Protein AF-0000000080190393 (afdb_homodimer)

Foldseek 3Di:
DPLPDDDPLLVVLCVPDDPLLVLLLVVLSVVFKDWLVRSCVVSVDDSVSSVVSQVSCVVSQQKDWDADPVHRVTIMMGGD/DPLPDDDPLLVVLCVPDDPLLVLLLVVLSVVFKDWLVRSCVVSVDDSVSSVVSQVSCVVSQQKDWDADPVHRVTIMMGGD

Radius of gyration: 15.73 Å; Cα contacts (8 Å, |Δi|>4): 248; chains: 2; bounding box: 35×50×33 Å

Organism: NCBI:txid355548

Solvent-accessible surface area (backbone atoms only — not comparable to full-atom values): 8861 Å² total; per-residue (Å²): 123,80,53,64,74,78,50,73,69,52,50,58,56,45,52,78,45,55,46,55,31,43,33,52,50,51,51,32,38,68,60,47,65,42,34,68,68,54,46,22,66,75,60,54,43,56,63,69,55,44,52,50,27,50,53,54,33,39,75,65,61,42,34,45,72,45,69,33,88,91,41,74,88,40,51,34,34,30,64,99,122,82,55,65,72,79,49,73,68,51,49,58,58,44,54,79,46,54,46,56,32,40,34,53,51,50,52,31,39,69,59,49,6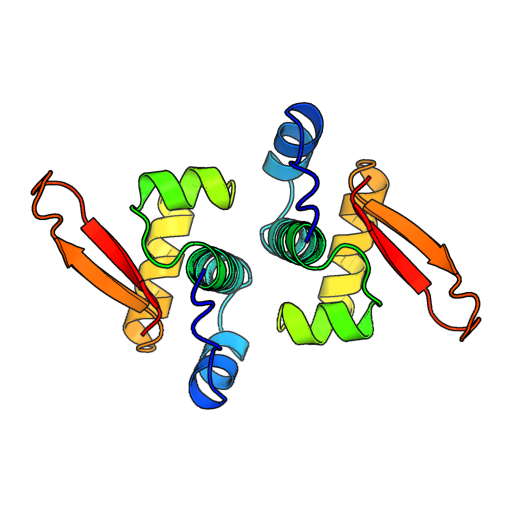4,43,35,68,68,54,46,21,66,75,62,54,42,56,63,70,55,46,50,50,26,49,53,55,33,38,76,65,62,41,35,44,73,44,69,32,88,91,42,74,86,39,50,35,35,30,62,100

Nearest PDB structures (foldseek):
  7el3-assembly1_B  TM=8.485E-01  e=4.036E-05  Acinetobacter baumannii
  7l1i-assembly1_A-2  TM=8.692E-01  e=5.939E-05  Acinetobacter baumannii
  2fbi-assembly1_A-2  TM=8.532E-01  e=8.193E-05  Pseudomonas aeruginosa
  3vod-assembly1_A  TM=8.866E-01  e=2.610E-04  Escherichia coli K-12
  5h3r-assembly1_B  TM=8.318E-01  e=2.447E-04  Escherichia coli K-12

Sequence (160 aa):
MSATAIDADTVEALEDLPPSAKLVAKVLEYNDTLSQSELAEETLLPDRTVRYALTRLEEQDVVESRFSFSDARKRLYTLTMSATAIDADTVEALEDLPPSAKLVAKVLEYNDTLSQSELAEETLLPDRTVRYALTRLEEQDVVESRFSFSDARKRLYTLT

pLDDT: mean 92.92, std 11.66, range [35.28, 98.81]

InterPro domains:
  IPR000835 MarR-type HTH domain [PF12802] (16-73)
  IPR036388 Winged helix-like DNA-binding domain superfamily [G3DSA:1.10.10.10] (3-80)
  IPR036390 Winged helix DNA-binding domain superfamily [SSF46785] (9-80)

Secondary structure (DSSP, 8-state):
-------HHHHHHHHTS-HHHHHHHHHHHHHSEEEHHHHHHHHT--HHHHHHHHHHHHHTTSEEEEE-SS-TT-EEEEE-/-------HHHHHHHHTS-HHHHHHHHHHHHHSEEEHHHHHHHHT--HHHHHHHHHHHHHTTSEEEEE-SS-TT-EEEEE-

Structure (mmCIF, N/CA/C/O backbone):
data_AF-0000000080190393-model_v1
#
loop_
_entity.id
_entity.type
_entity.pdbx_description
1 polymer 'Transcriptional regulator, ArsR family'
#
loop_
_atom_site.group_PDB
_atom_site.id
_atom_site.type_symbol
_atom_site.label_atom_id
_atom_site.label_alt_id
_atom_site.label_comp_id
_atom_site.label_asym_id
_atom_site.label_entity_id
_atom_site.label_seq_id
_atom_site.pdbx_PDB_ins_code
_atom_site.Cartn_x
_atom_site.Cartn_y
_atom_site.Cartn_z
_atom_site.occupancy
_atom_site.B_iso_or_equiv
_atom_site.auth_seq_id
_atom_site.auth_comp_id
_atom_site.auth_asym_id
_atom_site.auth_atom_id
_atom_site.pdbx_PDB_model_num
ATOM 1 N N . MET A 1 1 ? 2.297 -3.244 19.125 1 35.28 1 MET A N 1
ATOM 2 C CA . MET A 1 1 ? 1.945 -2.455 17.953 1 35.28 1 MET A CA 1
ATOM 3 C C . MET A 1 1 ? 0.436 -2.441 17.734 1 35.28 1 MET A C 1
ATOM 5 O O . MET A 1 1 ? -0.176 -3.494 17.547 1 35.28 1 MET A O 1
ATOM 9 N N . SER A 1 2 ? -0.134 -1.673 18.594 1 45.12 2 SER A N 1
ATOM 10 C CA . SER A 1 2 ? -1.591 -1.684 18.688 1 45.12 2 SER A CA 1
ATOM 11 C C . SER A 1 2 ? -2.232 -1.412 17.328 1 45.12 2 SER A C 1
ATOM 13 O O . SER A 1 2 ? -2.133 -0.302 16.812 1 45.12 2 SER A O 1
ATOM 15 N N . ALA A 1 3 ? -2.043 -2.371 16.344 1 52.78 3 ALA A N 1
ATOM 16 C CA . ALA A 1 3 ? -2.66 -2.258 15.016 1 52.78 3 ALA A CA 1
ATOM 17 C C . ALA A 1 3 ? -4.133 -1.867 15.133 1 52.78 3 ALA A C 1
ATOM 19 O O . ALA A 1 3 ? -4.926 -2.588 15.742 1 52.78 3 ALA A O 1
ATOM 20 N N . THR A 1 4 ? -4.387 -0.49 15.367 1 55.66 4 THR A N 1
ATOM 21 C CA . THR A 1 4 ? -5.797 -0.124 15.344 1 55.66 4 THR A CA 1
ATOM 22 C C . THR A 1 4 ? -6.492 -0.71 14.117 1 55.66 4 THR A C 1
ATOM 24 O O . THR A 1 4 ? -6.086 -0.447 12.984 1 55.66 4 THR A O 1
ATOM 27 N N . ALA A 1 5 ? -7.152 -1.768 14.289 1 66.56 5 ALA A N 1
ATOM 28 C CA . ALA A 1 5 ? -7.93 -2.406 13.227 1 66.56 5 ALA A CA 1
ATOM 29 C C . ALA A 1 5 ? -8.867 -1.406 12.547 1 66.56 5 ALA A C 1
ATOM 31 O O . ALA A 1 5 ? -9.492 -0.58 13.219 1 66.56 5 ALA A O 1
ATOM 32 N N . ILE A 1 6 ? -8.625 -1.296 11.281 1 81.94 6 ILE A N 1
ATOM 33 C CA . ILE A 1 6 ? -9.523 -0.401 10.555 1 81.94 6 ILE A CA 1
ATOM 34 C C . ILE A 1 6 ? -10.938 -0.967 10.57 1 81.94 6 ILE A C 1
ATOM 36 O O . ILE A 1 6 ? -11.133 -2.182 10.477 1 81.94 6 ILE A O 1
ATOM 40 N N . ASP A 1 7 ? -11.93 -0.12 10.844 1 88.44 7 ASP A N 1
ATOM 41 C CA . ASP A 1 7 ? -13.32 -0.566 10.891 1 88.44 7 ASP A CA 1
ATOM 42 C C . ASP A 1 7 ? -13.953 -0.53 9.5 1 88.44 7 ASP A C 1
ATOM 44 O O . ASP A 1 7 ? -13.289 -0.182 8.523 1 88.44 7 ASP A O 1
ATOM 48 N N . ALA A 1 8 ? -15.242 -0.964 9.469 1 91.31 8 ALA A N 1
ATOM 49 C CA . ALA A 1 8 ? -15.938 -1.135 8.195 1 91.31 8 ALA A CA 1
ATOM 50 C C . ALA A 1 8 ? -16.094 0.202 7.477 1 91.31 8 ALA A C 1
ATOM 52 O O . ALA A 1 8 ? -16.047 0.264 6.246 1 91.31 8 ALA A O 1
ATOM 53 N N . ASP A 1 9 ? -16.312 1.223 8.242 1 91.62 9 ASP A N 1
ATOM 54 C CA . ASP A 1 9 ? -16.453 2.543 7.641 1 91.62 9 ASP A CA 1
ATOM 55 C C . ASP A 1 9 ? -15.164 2.994 6.961 1 91.62 9 ASP A C 1
ATOM 57 O O . ASP A 1 9 ? -15.203 3.57 5.871 1 91.62 9 ASP A O 1
ATOM 61 N N . THR A 1 10 ? -14.062 2.748 7.566 1 92.88 10 THR A N 1
ATOM 62 C CA . THR A 1 10 ? -12.758 3.086 7.004 1 92.88 10 THR A CA 1
ATOM 63 C C . THR A 1 10 ? -12.492 2.275 5.738 1 92.88 10 THR A C 1
ATOM 65 O O . THR A 1 10 ? -11.961 2.805 4.758 1 92.88 10 THR A O 1
ATOM 68 N N . VAL A 1 11 ? -12.898 1.036 5.758 1 94.12 11 VAL A N 1
ATOM 69 C CA . VAL A 1 11 ? -12.711 0.178 4.594 1 94.12 11 VAL A CA 1
ATOM 70 C C . VAL A 1 11 ? -13.492 0.733 3.406 1 94.12 11 VAL A C 1
ATOM 72 O O . VAL A 1 11 ? -12.977 0.808 2.291 1 94.12 11 VAL A O 1
ATOM 75 N N . GLU A 1 12 ? -14.695 1.126 3.652 1 95.38 12 GLU A N 1
ATOM 76 C CA . GLU A 1 12 ? -15.531 1.677 2.592 1 95.38 12 GLU A CA 1
ATOM 77 C C . GLU A 1 12 ? -14.914 2.943 2.004 1 95.38 12 GLU A C 1
ATOM 79 O O . GLU A 1 12 ? -14.898 3.123 0.784 1 95.38 12 GLU A O 1
ATOM 84 N N . ALA A 1 13 ? -14.438 3.742 2.889 1 95.88 13 ALA A N 1
ATOM 85 C CA . ALA A 1 13 ? -13.805 4.984 2.439 1 95.88 13 ALA A CA 1
ATOM 86 C C . ALA A 1 13 ? -12.562 4.695 1.599 1 95.88 13 ALA A C 1
ATOM 88 O O . ALA A 1 13 ? -12.328 5.359 0.587 1 95.88 13 ALA A O 1
ATOM 89 N N . LEU A 1 14 ? -11.844 3.688 1.921 1 97.19 14 LEU A N 1
ATOM 90 C CA . LEU A 1 14 ? -10.578 3.355 1.27 1 97.19 14 LEU A CA 1
ATOM 91 C C . LEU A 1 14 ? -10.82 2.721 -0.095 1 97.19 14 LEU A C 1
ATOM 93 O O . LEU A 1 14 ? -10 2.855 -1.003 1 97.19 14 LEU A O 1
ATOM 97 N N . GLU A 1 15 ? -11.93 2.07 -0.178 1 96.5 15 GLU A N 1
ATOM 98 C CA . GLU A 1 15 ? -12.219 1.323 -1.398 1 96.5 15 GLU A CA 1
ATOM 99 C C . GLU A 1 15 ? -12.195 2.236 -2.621 1 96.5 15 GLU A C 1
ATOM 101 O O . GLU A 1 15 ? -11.742 1.835 -3.695 1 96.5 15 GLU A O 1
ATOM 106 N N . ASP A 1 16 ? -12.602 3.502 -2.395 1 95 16 ASP A N 1
ATOM 107 C CA . ASP A 1 16 ? -12.758 4.414 -3.525 1 95 16 ASP A CA 1
ATOM 108 C C . ASP A 1 16 ? -11.523 5.301 -3.688 1 95 16 ASP A C 1
ATOM 110 O O . ASP A 1 16 ? -11.508 6.199 -4.535 1 95 16 ASP A O 1
ATOM 114 N N . LEU A 1 17 ? -10.516 5.035 -2.98 1 98 17 LEU A N 1
ATOM 115 C CA . LEU A 1 17 ? -9.312 5.859 -3.039 1 98 17 LEU A CA 1
ATOM 116 C C . LEU A 1 17 ? -8.242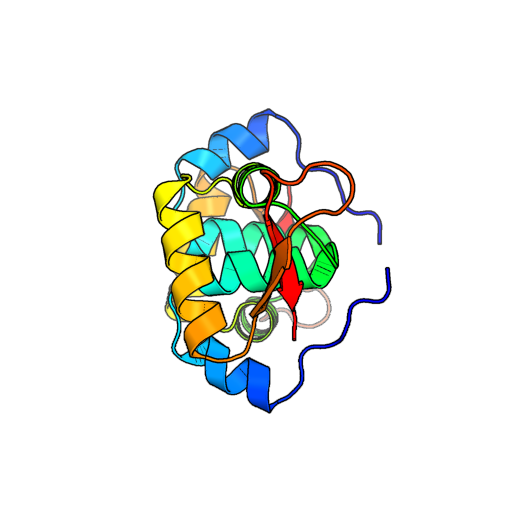 5.191 -3.891 1 98 17 LEU A C 1
ATOM 118 O O . LEU A 1 17 ? -8.266 3.979 -4.098 1 98 17 LEU A O 1
ATOM 122 N N . PRO A 1 18 ? -7.293 5.969 -4.41 1 98.31 18 PRO A N 1
ATOM 123 C CA . PRO A 1 18 ? -6.23 5.406 -5.246 1 98.31 18 PRO A CA 1
ATOM 124 C C . PRO A 1 18 ? -5.285 4.492 -4.469 1 98.31 18 PRO A C 1
ATOM 126 O O . PRO A 1 18 ? -5.191 4.598 -3.242 1 98.31 18 PRO A O 1
ATOM 129 N N . PRO A 1 19 ? -4.566 3.67 -5.184 1 98.75 19 PRO A N 1
ATOM 130 C CA . PRO A 1 19 ? -3.641 2.744 -4.527 1 98.75 19 PRO A CA 1
ATOM 131 C C . PRO A 1 19 ? -2.613 3.457 -3.65 1 98.75 19 PRO A C 1
ATOM 133 O O . PRO A 1 19 ? -2.193 2.92 -2.623 1 98.75 19 PRO A O 1
ATOM 136 N N . SER A 1 20 ? -2.236 4.645 -4.117 1 98.69 20 SER A N 1
ATOM 137 C CA . SER A 1 20 ? -1.271 5.398 -3.326 1 98.69 20 SER A CA 1
ATOM 138 C C . SER A 1 20 ? -1.831 5.742 -1.95 1 98.69 20 SER A C 1
ATOM 140 O O . SER A 1 20 ? -1.13 5.629 -0.942 1 98.69 20 SER A O 1
ATOM 142 N N . ALA A 1 21 ? -3.057 6.145 -1.881 1 98.81 21 ALA A N 1
ATOM 143 C CA . ALA A 1 21 ? -3.693 6.48 -0.61 1 98.81 21 ALA A CA 1
ATOM 144 C C . ALA A 1 21 ? -3.896 5.234 0.247 1 98.81 21 ALA A C 1
ATOM 146 O O . ALA A 1 21 ? -3.709 5.273 1.465 1 98.81 21 ALA A O 1
ATOM 147 N N . LYS A 1 22 ? -4.277 4.16 -0.391 1 98.69 22 LYS A N 1
ATOM 148 C CA . LYS A 1 22 ? -4.418 2.893 0.319 1 98.69 22 LYS A CA 1
ATOM 149 C C . LYS A 1 22 ? -3.084 2.449 0.917 1 98.69 22 LYS A C 1
ATOM 151 O O . LYS A 1 22 ? -3.043 1.928 2.033 1 98.69 22 LYS A O 1
ATOM 156 N N . LEU A 1 23 ? -2.021 2.656 0.187 1 98.62 23 LEU A N 1
ATOM 157 C CA . LEU A 1 23 ? -0.693 2.301 0.677 1 98.62 23 LEU A CA 1
ATOM 158 C C . LEU A 1 23 ? -0.321 3.143 1.895 1 98.62 23 LEU A C 1
ATOM 160 O O . LEU A 1 23 ? 0.161 2.609 2.896 1 98.62 23 LEU A O 1
ATOM 164 N N . VAL A 1 24 ? -0.588 4.398 1.854 1 98.56 24 VAL A N 1
ATOM 165 C CA . VAL A 1 24 ? -0.299 5.277 2.98 1 98.56 24 VAL A CA 1
ATOM 166 C C . VAL A 1 24 ? -1.115 4.848 4.195 1 98.56 24 VAL A C 1
ATOM 168 O O . VAL A 1 24 ? -0.583 4.75 5.305 1 98.56 24 VAL A O 1
ATOM 171 N N . ALA A 1 25 ? -2.363 4.574 3.961 1 98 25 ALA A N 1
ATOM 172 C CA . ALA A 1 25 ? -3.221 4.129 5.059 1 98 25 ALA A CA 1
ATOM 173 C C . ALA A 1 25 ? -2.697 2.832 5.672 1 98 25 ALA A C 1
ATOM 175 O O . ALA A 1 25 ? -2.686 2.678 6.895 1 98 25 ALA A O 1
ATOM 176 N N . LYS A 1 26 ? -2.275 1.936 4.84 1 96.56 26 LYS A N 1
ATOM 177 C CA . LYS A 1 26 ? -1.769 0.652 5.316 1 96.56 26 LYS A CA 1
ATOM 178 C C . LYS A 1 26 ? -0.511 0.838 6.16 1 96.56 26 LYS A C 1
ATOM 180 O O . LYS A 1 26 ? -0.347 0.184 7.191 1 96.56 26 LYS A O 1
ATOM 185 N N . VAL A 1 27 ? 0.38 1.66 5.75 1 96.75 27 VAL A N 1
ATOM 186 C CA . VAL A 1 27 ? 1.614 1.929 6.48 1 96.75 27 VAL A CA 1
ATOM 187 C C . VAL A 1 27 ? 1.287 2.533 7.844 1 96.75 27 VAL A C 1
ATOM 189 O O . VAL A 1 27 ? 1.913 2.188 8.844 1 96.75 27 VAL A O 1
ATOM 192 N N . LEU A 1 28 ? 0.309 3.41 7.84 1 96.5 28 LEU A N 1
ATOM 193 C CA . LEU A 1 28 ? -0.081 4.031 9.102 1 96.5 28 LEU A CA 1
ATOM 194 C C . LEU A 1 28 ? -0.766 3.02 10.016 1 96.5 28 LEU A C 1
ATOM 196 O O . LEU A 1 28 ? -0.688 3.131 11.242 1 96.5 28 LEU A O 1
ATOM 200 N N . GLU A 1 29 ? -1.459 2.105 9.344 1 93.12 29 GLU A N 1
ATOM 201 C CA . GLU A 1 29 ? -2.109 1.049 10.117 1 93.12 29 GLU A CA 1
ATOM 202 C C . GLU A 1 29 ? -1.088 0.235 10.906 1 93.12 29 GLU A C 1
ATOM 204 O O . GLU A 1 29 ? -1.35 -0.162 12.039 1 93.12 29 GLU A O 1
ATOM 209 N N . TYR A 1 30 ? 0.128 0.124 10.359 1 89.75 30 TYR A N 1
ATOM 210 C CA . TYR A 1 30 ? 1.127 -0.748 10.969 1 89.75 30 TYR A CA 1
ATOM 211 C C . TYR A 1 30 ? 2.078 0.049 11.852 1 89.75 30 TYR A C 1
ATOM 213 O O . TYR A 1 30 ? 2.752 -0.517 12.719 1 89.75 30 TYR A O 1
ATOM 221 N N . ASN A 1 31 ? 2.293 1.359 11.664 1 86.06 31 ASN A N 1
ATOM 222 C CA . ASN A 1 31 ? 3.305 2.145 12.367 1 86.06 31 ASN A CA 1
ATOM 223 C C . ASN A 1 31 ? 2.674 3.154 13.32 1 86.06 31 ASN A C 1
ATOM 225 O O . ASN A 1 31 ? 3.379 3.85 14.047 1 86.06 31 ASN A O 1
ATOM 229 N N . ASP A 1 32 ? 1.385 3.369 13.477 1 87.19 32 ASP A N 1
ATOM 230 C CA . ASP A 1 32 ? 0.595 4.203 14.375 1 87.19 32 ASP A CA 1
ATOM 231 C C . ASP A 1 32 ? 0.668 5.672 13.969 1 87.19 32 ASP A C 1
ATOM 233 O O . ASP A 1 32 ? -0.342 6.27 13.594 1 87.19 32 ASP A O 1
ATOM 237 N N . THR A 1 33 ? 2.043 6.266 14.141 1 95.25 33 THR A N 1
ATOM 238 C CA . THR A 1 33 ? 2.199 7.688 13.859 1 95.25 33 THR A CA 1
ATOM 239 C C . THR A 1 33 ? 3.473 7.945 13.055 1 95.25 33 THR A C 1
ATOM 241 O O . THR A 1 33 ? 4.543 7.438 13.406 1 95.25 33 THR A O 1
ATOM 244 N N . LEU A 1 34 ? 3.334 8.688 11.945 1 97.06 34 LEU A N 1
ATOM 245 C CA . LEU A 1 34 ? 4.496 8.977 11.109 1 97.06 34 LEU A CA 1
ATOM 246 C C . LEU A 1 34 ? 4.422 10.398 10.555 1 97.06 34 LEU A C 1
ATOM 248 O O . LEU A 1 34 ? 3.332 10.938 10.359 1 97.06 34 LEU A O 1
ATOM 252 N N . SER A 1 35 ? 5.621 10.961 10.266 1 97.25 35 SER A N 1
ATOM 253 C CA . SER A 1 35 ? 5.711 12.219 9.539 1 97.25 35 SER A CA 1
ATOM 254 C C . SER A 1 35 ? 5.578 12 8.039 1 97.25 35 SER A C 1
ATOM 256 O O . SER A 1 35 ? 5.602 10.859 7.566 1 97.25 35 SER A O 1
ATOM 258 N N . GLN A 1 36 ? 5.398 13.156 7.34 1 97.38 36 GLN A N 1
ATOM 259 C CA . GLN A 1 36 ? 5.324 13.062 5.883 1 97.38 36 GLN A CA 1
ATOM 260 C C . GLN A 1 36 ? 6.586 12.43 5.309 1 97.38 36 GLN A C 1
ATOM 262 O O . GLN A 1 36 ? 6.512 11.609 4.391 1 97.38 36 GLN A O 1
ATOM 267 N N . SER A 1 37 ? 7.734 12.773 5.852 1 97.06 37 SER A N 1
ATOM 268 C CA . SER A 1 37 ? 9 12.242 5.348 1 97.06 37 SER A CA 1
ATOM 269 C C . SER A 1 37 ? 9.125 10.75 5.645 1 97.06 37 SER A C 1
ATOM 271 O O . SER A 1 37 ? 9.609 9.984 4.809 1 97.06 37 SER A O 1
ATOM 273 N N . GLU A 1 38 ? 8.742 10.367 6.805 1 97.06 38 GLU A N 1
ATOM 274 C CA . GLU A 1 38 ? 8.758 8.953 7.164 1 97.06 38 GLU A CA 1
ATOM 275 C C . GLU A 1 38 ? 7.797 8.148 6.289 1 97.06 38 GLU A C 1
ATOM 277 O O . GLU A 1 38 ? 8.094 7.02 5.91 1 97.06 38 GLU A O 1
ATOM 282 N N . LEU A 1 39 ? 6.688 8.75 6.008 1 98.31 39 LEU A N 1
ATOM 283 C CA . LEU A 1 39 ? 5.73 8.102 5.125 1 98.31 39 LEU A CA 1
ATOM 284 C C . LEU A 1 39 ? 6.316 7.91 3.729 1 98.31 39 LEU A C 1
ATOM 286 O O . LEU A 1 39 ? 6.133 6.863 3.109 1 98.31 39 LEU A O 1
ATOM 290 N N . ALA A 1 40 ? 6.992 8.914 3.254 1 98.44 40 ALA A N 1
ATOM 291 C CA . ALA A 1 40 ? 7.637 8.797 1.947 1 98.44 40 ALA A CA 1
ATOM 292 C C . ALA A 1 40 ? 8.648 7.652 1.936 1 98.44 40 ALA A C 1
ATOM 294 O O . ALA A 1 40 ? 8.68 6.855 0.997 1 98.44 40 ALA A O 1
ATOM 295 N N . GLU A 1 41 ? 9.422 7.484 2.969 1 96.81 41 GLU A N 1
ATOM 296 C CA . GLU A 1 41 ? 10.438 6.445 3.092 1 96.81 41 GLU A CA 1
ATOM 297 C C . GLU A 1 41 ? 9.805 5.059 3.162 1 96.81 41 GLU A C 1
ATOM 299 O O . GLU A 1 41 ? 10.258 4.129 2.49 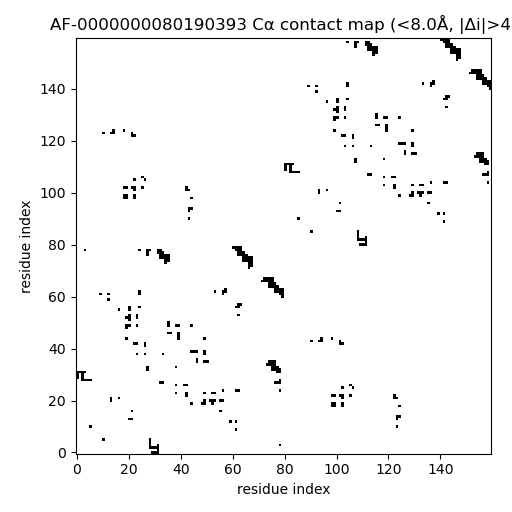1 96.81 41 GLU A O 1
ATOM 304 N N . GLU A 1 42 ? 8.758 4.961 3.92 1 96.06 42 GLU A N 1
ATOM 305 C CA . GLU A 1 42 ? 8.141 3.662 4.16 1 96.06 42 GLU A CA 1
ATOM 306 C C . GLU A 1 42 ? 7.336 3.201 2.949 1 96.06 42 GLU A C 1
ATOM 308 O O . GLU A 1 42 ? 7.234 2.002 2.684 1 96.06 42 GLU A O 1
ATOM 313 N N . THR A 1 43 ? 6.777 4.129 2.178 1 98 43 THR A N 1
ATOM 314 C CA . THR A 1 43 ? 5.914 3.779 1.056 1 98 43 THR A CA 1
ATOM 315 C C . THR A 1 43 ? 6.711 3.738 -0.246 1 98 43 THR A C 1
ATOM 317 O O . THR A 1 43 ? 6.238 3.201 -1.251 1 98 43 THR A O 1
ATOM 320 N N . LEU A 1 44 ? 7.82 4.43 -0.274 1 98.19 44 LEU A N 1
ATOM 321 C CA . LEU A 1 44 ? 8.625 4.613 -1.474 1 98.19 44 LEU A CA 1
ATOM 322 C C . LEU A 1 44 ? 7.875 5.434 -2.518 1 98.19 44 LEU A C 1
ATOM 324 O O . LEU A 1 44 ? 8.031 5.203 -3.719 1 98.19 44 LEU A O 1
ATOM 328 N N . LEU A 1 45 ? 6.953 6.27 -2.045 1 98.56 45 LEU A N 1
ATOM 329 C CA . LEU A 1 45 ? 6.262 7.234 -2.895 1 98.56 45 LEU A CA 1
ATOM 330 C C . LEU A 1 45 ? 6.957 8.594 -2.857 1 98.56 45 LEU A C 1
ATOM 332 O O . LEU A 1 45 ? 7.508 8.984 -1.825 1 98.56 45 LEU A O 1
ATOM 336 N N . PRO A 1 46 ? 6.832 9.297 -4.008 1 98.19 46 PRO A N 1
ATOM 337 C CA . PRO A 1 46 ? 7.355 10.664 -3.959 1 98.19 46 PRO A CA 1
ATOM 338 C C . PRO A 1 46 ? 6.586 11.562 -2.986 1 98.19 46 PRO A C 1
ATOM 340 O O . PRO A 1 46 ? 5.387 11.359 -2.779 1 98.19 46 PRO A O 1
ATOM 343 N N . ASP A 1 47 ? 7.234 12.57 -2.535 1 98.06 47 ASP A N 1
ATOM 344 C CA . ASP A 1 47 ? 6.664 13.469 -1.534 1 98.06 47 ASP A CA 1
ATOM 345 C C . ASP A 1 47 ? 5.336 14.047 -2.01 1 98.06 47 ASP A C 1
ATOM 347 O O . ASP A 1 47 ? 4.383 14.148 -1.235 1 98.06 47 ASP A O 1
ATOM 351 N N . ARG A 1 48 ? 5.367 14.438 -3.139 1 98.31 48 ARG A N 1
ATOM 352 C CA . ARG A 1 48 ? 4.152 15.047 -3.67 1 98.31 48 ARG A CA 1
ATOM 353 C C . ARG A 1 48 ? 2.988 14.062 -3.648 1 98.31 48 ARG A C 1
ATOM 355 O O . ARG A 1 48 ? 1.846 14.453 -3.391 1 98.31 48 ARG A O 1
ATOM 362 N N . THR A 1 49 ? 3.238 12.82 -3.967 1 98.38 49 THR A N 1
ATOM 363 C CA . THR A 1 49 ? 2.211 11.789 -3.967 1 98.38 49 THR A CA 1
ATOM 364 C C . THR A 1 49 ? 1.728 11.508 -2.547 1 98.38 49 THR A C 1
ATOM 366 O O . THR A 1 49 ? 0.535 11.289 -2.322 1 98.38 49 THR A O 1
ATOM 369 N N . VAL A 1 50 ? 2.67 11.516 -1.647 1 98.75 50 VAL A N 1
ATOM 370 C CA . VAL A 1 50 ? 2.312 11.328 -0.245 1 98.75 50 VAL A CA 1
ATOM 371 C C . VAL A 1 50 ? 1.393 12.461 0.209 1 98.75 50 VAL A C 1
ATOM 373 O O . VAL A 1 50 ? 0.367 12.211 0.849 1 98.75 50 VAL A O 1
ATOM 376 N N . ARG A 1 51 ? 1.751 13.609 -0.103 1 98.44 51 ARG A N 1
ATOM 377 C CA . ARG A 1 51 ? 0.925 14.75 0.275 1 98.44 51 ARG A CA 1
ATOM 378 C C . ARG A 1 51 ? -0.481 14.625 -0.301 1 98.44 51 ARG A C 1
ATOM 380 O O . ARG A 1 51 ? -1.468 14.875 0.395 1 98.44 51 ARG A O 1
ATOM 387 N N . TYR A 1 52 ? -0.502 14.258 -1.511 1 98.62 52 TYR A N 1
ATOM 388 C CA . TYR A 1 52 ? -1.789 14.047 -2.162 1 98.62 52 TYR A CA 1
ATOM 389 C C . TYR A 1 52 ? -2.588 12.961 -1.452 1 98.62 52 TYR A C 1
ATOM 391 O O . TYR A 1 52 ? -3.781 13.133 -1.186 1 98.62 52 TYR A O 1
ATOM 399 N N . ALA A 1 53 ? -1.997 11.891 -1.203 1 98.81 53 ALA A N 1
ATOM 400 C CA . ALA A 1 53 ? -2.641 10.773 -0.516 1 98.81 53 ALA A CA 1
ATOM 401 C C . ALA A 1 53 ? -3.176 11.203 0.848 1 98.81 53 ALA A C 1
ATOM 403 O O . ALA A 1 53 ? -4.309 10.875 1.209 1 98.81 53 ALA A O 1
ATOM 404 N N . LEU A 1 54 ? -2.395 11.961 1.58 1 98.69 54 LEU A N 1
ATOM 405 C CA . LEU A 1 54 ? -2.789 12.414 2.908 1 98.69 54 LEU A CA 1
ATOM 406 C C . LEU A 1 54 ? -3.984 13.359 2.826 1 98.69 54 LEU A C 1
ATOM 408 O O . LEU A 1 54 ? -4.898 13.281 3.65 1 98.69 54 LEU A O 1
ATOM 412 N N . THR A 1 55 ? -3.947 14.227 1.889 1 98.56 55 THR A N 1
ATOM 413 C CA . THR A 1 55 ? -5.07 15.133 1.701 1 98.56 55 THR A CA 1
ATOM 414 C C . THR A 1 55 ? -6.359 14.359 1.453 1 98.56 55 THR A C 1
ATOM 416 O O . THR A 1 55 ? -7.387 14.633 2.078 1 98.56 55 THR A O 1
ATOM 419 N N . ARG A 1 56 ? -6.305 13.391 0.594 1 98.5 56 ARG A N 1
ATOM 420 C CA . ARG A 1 56 ? -7.48 12.586 0.279 1 98.5 56 ARG A CA 1
ATOM 421 C C . ARG A 1 56 ? -7.957 11.812 1.502 1 98.5 56 ARG A C 1
ATOM 423 O O . ARG A 1 56 ? -9.156 11.703 1.746 1 98.5 56 ARG A O 1
ATOM 430 N N . LEU A 1 57 ? -7.074 11.258 2.217 1 98.38 57 LEU A N 1
ATOM 431 C CA . LEU A 1 57 ? -7.406 10.484 3.41 1 98.38 57 LEU A CA 1
ATOM 432 C C . LEU A 1 57 ? -8.023 11.375 4.48 1 98.38 57 LEU A C 1
ATOM 434 O O . LEU A 1 57 ? -8.953 10.961 5.176 1 98.38 57 LEU A O 1
ATOM 438 N N . GLU A 1 58 ? -7.52 12.562 4.664 1 98 58 GLU A N 1
ATOM 439 C CA . GLU A 1 58 ? -8.07 13.516 5.625 1 98 58 GLU A CA 1
ATOM 440 C C . GLU A 1 58 ? -9.484 13.93 5.234 1 98 58 GLU A C 1
ATOM 442 O O . GLU A 1 58 ? -10.367 14.039 6.09 1 98 58 GLU A O 1
ATOM 447 N N . GLU A 1 59 ? -9.664 14.156 3.949 1 97.81 59 GLU A N 1
ATOM 448 C CA . GLU A 1 59 ? -10.977 14.547 3.443 1 97.81 59 GLU A CA 1
ATOM 449 C C . GLU A 1 59 ? -12.023 13.477 3.734 1 97.81 59 GLU A C 1
ATOM 451 O O . GLU A 1 59 ? -13.195 13.789 3.918 1 97.81 59 GLU A O 1
ATOM 456 N N . GLN A 1 60 ? -11.547 12.25 3.805 1 96.88 60 GLN A N 1
ATOM 457 C CA . GLN A 1 60 ? -12.461 11.141 4.051 1 96.88 60 GLN A CA 1
ATOM 458 C C . GLN A 1 60 ? -12.469 10.758 5.527 1 96.88 60 GLN A C 1
ATOM 460 O O . GLN A 1 60 ? -12.992 9.703 5.898 1 96.88 60 GLN A O 1
ATOM 465 N N . ASP A 1 61 ? -11.781 11.438 6.363 1 96.19 61 ASP A N 1
ATOM 466 C CA . ASP A 1 61 ? -11.727 11.266 7.812 1 96.1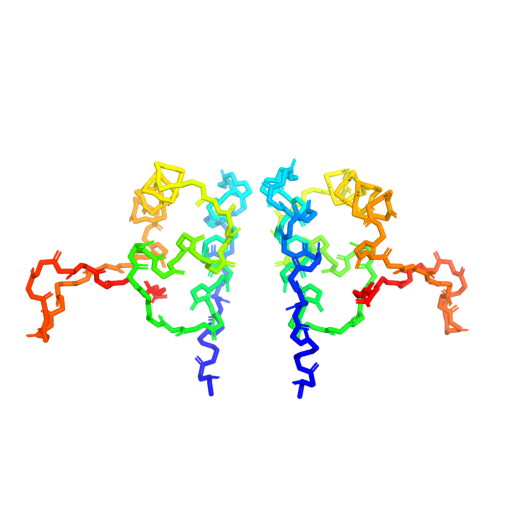9 61 ASP A CA 1
ATOM 467 C C . ASP A 1 61 ? -11.078 9.93 8.18 1 96.19 61 ASP A C 1
ATOM 469 O O . ASP A 1 61 ? -11.492 9.281 9.141 1 96.19 61 ASP A O 1
ATOM 473 N N . VAL A 1 62 ? -10.188 9.492 7.383 1 96.69 62 VAL A N 1
ATOM 474 C CA . VAL A 1 62 ? -9.461 8.25 7.633 1 96.69 62 VAL A CA 1
ATOM 475 C C . VAL A 1 62 ? -8.18 8.555 8.414 1 96.69 62 VAL A C 1
ATOM 477 O O . VAL A 1 62 ? -7.742 7.75 9.234 1 96.69 62 VAL A O 1
ATOM 480 N N . VAL A 1 63 ? -7.613 9.711 8.094 1 97.5 63 VAL A N 1
ATOM 481 C CA . VAL A 1 63 ? -6.367 10.148 8.711 1 97.5 63 VAL A CA 1
ATOM 482 C C . VAL A 1 63 ? -6.562 11.516 9.359 1 97.5 63 VAL A C 1
ATOM 484 O O . VAL A 1 63 ? -7.348 12.336 8.883 1 97.5 63 VAL A O 1
ATOM 487 N N . GLU A 1 64 ? -5.898 11.641 10.438 1 97.5 64 GLU A N 1
ATOM 488 C CA . GLU A 1 64 ? -5.797 12.945 11.086 1 97.5 64 GLU A CA 1
ATOM 489 C C . GLU A 1 64 ? -4.34 13.328 11.328 1 97.5 64 GLU A C 1
ATOM 491 O O . GLU A 1 64 ? -3.449 12.477 11.266 1 97.5 64 GLU A O 1
ATOM 496 N N . SER A 1 65 ? -4.129 14.625 11.516 1 97.12 65 SER A N 1
ATOM 497 C CA . SER A 1 65 ? -2.762 15.078 11.75 1 97.12 65 SER A CA 1
ATOM 498 C C . SER A 1 65 ? -2.707 16.094 12.883 1 97.12 65 SER A C 1
ATOM 500 O O . SER A 1 65 ? -3.723 16.703 13.227 1 97.12 65 SER A O 1
ATOM 502 N N . ARG A 1 66 ? -1.586 16.141 13.445 1 95.56 66 ARG A N 1
ATOM 503 C CA . ARG A 1 66 ? -1.263 17.125 14.477 1 95.56 66 ARG A CA 1
ATOM 504 C C . ARG A 1 66 ? 0.18 17.609 14.344 1 95.56 66 ARG A C 1
ATOM 506 O O . ARG A 1 66 ? 1.021 16.906 13.773 1 95.56 66 ARG A O 1
ATOM 513 N N . PHE A 1 67 ? 0.373 18.75 14.883 1 95 67 PHE A N 1
ATOM 514 C CA . PHE A 1 67 ? 1.752 19.234 14.93 1 95 67 PHE A CA 1
ATOM 515 C C . PHE A 1 67 ? 2.541 18.5 16 1 95 67 PHE A C 1
ATOM 517 O O . PHE A 1 67 ? 2.018 18.219 17.094 1 95 67 PHE A O 1
ATOM 524 N N . SER A 1 68 ? 3.791 18.219 15.625 1 93.12 68 SER A N 1
ATOM 525 C CA . SER A 1 68 ? 4.664 17.562 16.594 1 93.12 68 SER A CA 1
ATOM 526 C C . SER A 1 68 ? 5.043 18.516 17.719 1 93.12 68 SER A C 1
ATOM 528 O O . SER A 1 68 ? 5.355 19.672 17.484 1 93.12 68 SER A O 1
ATOM 530 N N . PHE A 1 69 ? 5.035 17.938 18.891 1 90.62 69 PHE A N 1
ATOM 531 C CA . PHE 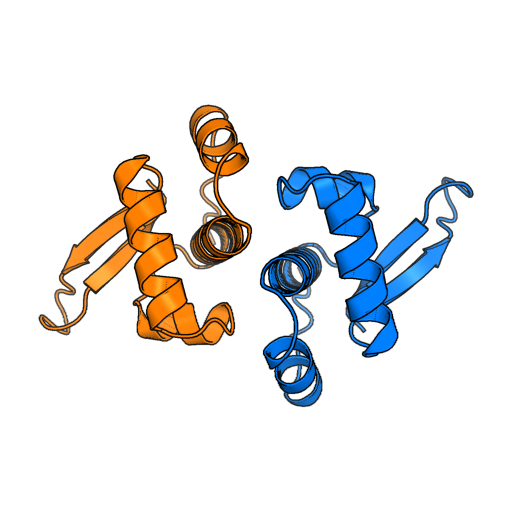A 1 69 ? 5.426 18.734 20.062 1 90.62 69 PHE A CA 1
ATOM 532 C C . PHE A 1 69 ? 6.938 18.938 20.094 1 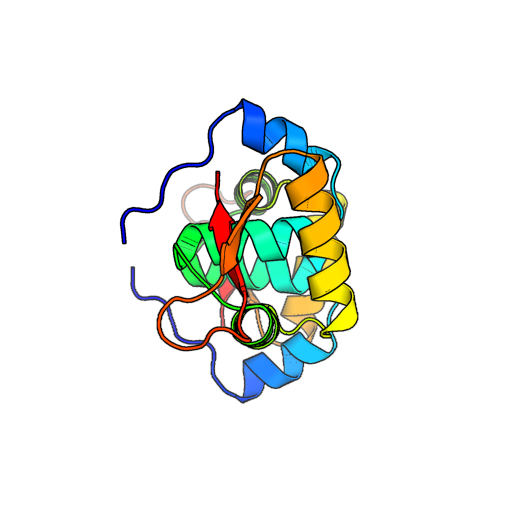90.62 69 PHE A C 1
ATOM 534 O O . PHE A 1 69 ? 7.418 19.984 20.547 1 90.62 69 PHE A O 1
ATOM 541 N N . SER A 1 70 ? 7.691 17.938 19.609 1 92.12 70 SER A N 1
ATOM 542 C CA . SER A 1 70 ? 9.148 17.969 19.656 1 92.12 70 SER A CA 1
ATOM 543 C C . SER A 1 70 ? 9.719 18.766 18.5 1 92.12 70 SER A C 1
ATOM 545 O O . SER A 1 70 ? 10.852 19.266 18.562 1 92.12 70 SER A O 1
ATOM 547 N N . ASP A 1 71 ? 9.031 18.859 17.453 1 91.19 71 ASP A N 1
ATOM 548 C CA . ASP A 1 71 ? 9.43 19.594 16.25 1 91.19 71 ASP A CA 1
ATOM 549 C C . ASP A 1 71 ? 8.227 20.266 15.602 1 91.19 71 ASP A C 1
ATOM 551 O O . ASP A 1 71 ? 7.543 19.656 14.773 1 91.19 71 ASP A O 1
ATOM 555 N N . ALA A 1 72 ? 8.023 21.469 15.922 1 88.94 72 ALA A N 1
ATOM 556 C CA . ALA A 1 72 ? 6.824 22.234 15.578 1 88.94 72 ALA A CA 1
ATOM 557 C C . ALA A 1 72 ? 6.684 22.375 14.07 1 88.94 72 ALA A C 1
ATOM 559 O O . ALA A 1 72 ? 5.613 22.734 13.57 1 88.94 72 ALA A O 1
ATOM 560 N N . ARG A 1 73 ? 7.699 22.062 13.367 1 90.38 73 ARG A N 1
ATOM 561 C CA . ARG A 1 73 ? 7.645 22.188 11.914 1 90.38 73 ARG A CA 1
ATOM 562 C C . ARG A 1 73 ? 7.152 20.891 11.281 1 90.38 73 ARG A C 1
ATOM 564 O O . ARG A 1 73 ? 6.836 20.859 10.086 1 90.38 73 ARG A O 1
ATOM 571 N N . LYS A 1 74 ? 7.055 19.891 12.094 1 93.44 74 LYS A N 1
ATOM 572 C CA . LYS A 1 74 ? 6.664 18.578 11.578 1 93.44 74 LYS A CA 1
ATOM 573 C C . LYS A 1 74 ? 5.195 18.281 11.875 1 93.44 74 LYS A C 1
ATOM 575 O O . LYS A 1 74 ? 4.711 18.594 12.969 1 93.44 74 LYS A O 1
ATOM 580 N N . ARG A 1 75 ? 4.602 17.812 10.914 1 96.06 75 ARG A N 1
ATOM 581 C CA . ARG A 1 75 ? 3.25 17.297 11.094 1 96.06 75 ARG A CA 1
ATOM 582 C C . ARG A 1 75 ? 3.258 15.781 11.203 1 96.06 75 ARG A C 1
ATOM 584 O O . ARG A 1 75 ? 3.951 15.102 10.445 1 96.06 75 ARG A O 1
ATOM 591 N N . LEU A 1 76 ? 2.523 15.273 12.219 1 97.62 76 LEU A N 1
ATOM 592 C CA . LEU A 1 76 ? 2.416 13.836 12.438 1 97.62 76 LEU A CA 1
ATOM 593 C C . LEU A 1 76 ? 1.028 13.328 12.062 1 97.62 76 LEU A C 1
ATOM 595 O O . LEU A 1 76 ? 0.024 13.984 12.359 1 97.62 76 LEU A O 1
ATOM 599 N N . TYR A 1 77 ? 1.021 12.188 11.414 1 97.88 77 TYR A N 1
ATOM 600 C CA . TYR A 1 77 ? -0.222 11.625 10.898 1 97.88 77 TYR A CA 1
ATOM 601 C C . TYR A 1 77 ? -0.552 10.305 11.578 1 97.88 77 TYR A C 1
ATOM 603 O O . TYR A 1 77 ? 0.341 9.5 11.844 1 97.88 77 TYR A O 1
ATOM 611 N N . THR A 1 78 ? -1.844 10.062 11.859 1 96.88 78 THR A N 1
ATOM 612 C CA . THR A 1 78 ? -2.365 8.836 12.445 1 96.88 78 THR A CA 1
ATOM 613 C C . THR A 1 78 ? -3.693 8.453 11.797 1 96.88 78 THR A C 1
ATOM 615 O O . THR A 1 78 ? -4.41 9.312 11.281 1 96.88 78 THR A O 1
ATOM 618 N N . LEU A 1 79 ? -3.963 7.168 11.844 1 94.56 79 LEU A N 1
ATOM 619 C CA . LEU A 1 79 ? -5.309 6.77 11.438 1 94.56 79 LEU A CA 1
ATOM 620 C C . LEU A 1 79 ? -6.34 7.227 12.461 1 94.56 79 LEU A C 1
ATOM 622 O O . LEU A 1 79 ? -6.047 7.301 13.656 1 94.56 79 LEU A O 1
ATOM 626 N N . THR A 1 80 ? -7.449 7.504 11.922 1 89.25 80 THR A N 1
ATOM 627 C CA . THR A 1 80 ? -8.539 7.941 12.797 1 89.25 80 THR A CA 1
ATOM 628 C C . THR A 1 80 ? -9.211 6.746 13.461 1 89.25 80 THR A C 1
ATOM 630 O O . THR A 1 80 ? -9.273 5.66 12.883 1 89.25 80 THR A O 1
ATOM 633 N N . MET B 1 1 ? 5.828 -12.375 13.984 1 35.53 1 MET B N 1
ATOM 634 C CA . MET B 1 1 ? 5.629 -11.992 12.594 1 35.53 1 MET B CA 1
ATOM 635 C C . MET B 1 1 ? 6.945 -11.547 11.953 1 35.53 1 MET B C 1
ATOM 637 O O . MET B 1 1 ? 7.574 -10.602 12.422 1 35.53 1 MET B O 1
ATOM 641 N N . SER B 1 2 ? 7.668 -12.602 11.688 1 44.81 2 SER B N 1
ATOM 642 C CA . SER B 1 2 ? 9.039 -12.391 11.242 1 44.81 2 SER B CA 1
ATOM 643 C C . SER B 1 2 ? 9.102 -11.453 10.047 1 44.81 2 SER B C 1
ATOM 645 O O . SER B 1 2 ? 8.648 -11.805 8.953 1 44.81 2 SER B O 1
ATOM 647 N N . ALA B 1 3 ? 8.703 -10.148 10.242 1 52.41 3 ALA B N 1
ATOM 648 C CA . ALA B 1 3 ? 8.766 -9.141 9.18 1 52.41 3 ALA B CA 1
ATOM 649 C C . ALA B 1 3 ? 10.094 -9.211 8.43 1 52.41 3 ALA B C 1
ATOM 651 O O . ALA B 1 3 ? 11.156 -9 9.016 1 52.41 3 ALA B O 1
ATOM 652 N N . THR B 1 4 ? 10.234 -10.242 7.477 1 55.09 4 THR B N 1
ATOM 653 C CA . THR B 1 4 ? 11.461 -10.219 6.688 1 55.09 4 THR B CA 1
ATOM 654 C C . THR B 1 4 ? 11.734 -8.812 6.152 1 55.09 4 THR B C 1
ATOM 656 O O . THR B 1 4 ? 10.891 -8.234 5.465 1 55.09 4 THR B O 1
ATOM 659 N N . ALA B 1 5 ? 12.547 -8.125 6.758 1 66.06 5 ALA B N 1
ATOM 660 C CA . ALA B 1 5 ? 12.969 -6.793 6.328 1 66.06 5 ALA B CA 1
ATOM 661 C C . ALA B 1 5 ? 13.422 -6.805 4.875 1 66.06 5 ALA B C 1
ATOM 663 O O . ALA B 1 5 ? 14.133 -7.723 4.445 1 66.06 5 ALA B O 1
ATOM 664 N N . ILE B 1 6 ? 12.695 -6.008 4.117 1 81.62 6 ILE B N 1
ATOM 665 C CA . ILE B 1 6 ? 13.117 -5.926 2.723 1 81.62 6 ILE B CA 1
ATOM 666 C C . ILE B 1 6 ? 14.516 -5.328 2.639 1 81.62 6 ILE B C 1
ATOM 668 O O . ILE B 1 6 ? 14.859 -4.434 3.412 1 81.62 6 ILE B O 1
ATOM 672 N N . ASP B 1 7 ? 15.383 -5.906 1.81 1 88.31 7 ASP B N 1
ATOM 673 C CA . ASP B 1 7 ? 16.75 -5.414 1.661 1 88.31 7 ASP B CA 1
ATOM 674 C C . ASP B 1 7 ? 16.828 -4.293 0.624 1 88.31 7 ASP B C 1
ATOM 676 O O . ASP B 1 7 ? 15.805 -3.91 0.046 1 88.31 7 ASP B O 1
ATOM 680 N N . ALA B 1 8 ? 18.062 -3.77 0.455 1 91.31 8 ALA B N 1
ATOM 681 C CA . ALA B 1 8 ? 18.266 -2.594 -0.386 1 91.31 8 ALA B CA 1
ATOM 682 C C . ALA B 1 8 ? 17.922 -2.898 -1.844 1 91.31 8 ALA B C 1
ATOM 684 O O . ALA B 1 8 ? 17.422 -2.033 -2.564 1 91.31 8 ALA B O 1
ATOM 685 N N . ASP B 1 9 ? 18.219 -4.102 -2.252 1 91.56 9 ASP B N 1
ATOM 686 C CA . ASP B 1 9 ? 17.922 -4.484 -3.629 1 91.56 9 ASP B CA 1
ATOM 687 C C . ASP B 1 9 ? 16.422 -4.496 -3.883 1 91.56 9 ASP B C 1
ATOM 689 O O . ASP B 1 9 ? 15.953 -4.059 -4.938 1 91.56 9 ASP B O 1
ATOM 693 N N . THR B 1 10 ? 15.672 -4.973 -2.955 1 92.81 10 THR B N 1
ATOM 694 C CA . THR B 1 10 ? 14.219 -4.992 -3.057 1 92.81 10 THR B CA 1
ATOM 695 C C . THR B 1 10 ? 13.656 -3.576 -3.07 1 92.81 10 THR B C 1
ATOM 697 O O . THR B 1 10 ? 12.727 -3.277 -3.822 1 92.81 10 THR B O 1
ATOM 700 N N . VAL B 1 11 ? 14.25 -2.727 -2.283 1 94 11 VAL B N 1
ATOM 701 C CA . VAL B 1 11 ? 13.797 -1.339 -2.23 1 94 11 VAL B CA 1
ATOM 702 C C . VAL B 1 11 ? 14 -0.678 -3.592 1 94 11 VAL B C 1
ATOM 704 O O . VAL B 1 11 ? 13.102 0.01 -4.09 1 94 11 VAL B O 1
ATOM 707 N N . GLU B 1 12 ? 15.117 -0.91 -4.176 1 95.38 12 GLU B N 1
ATOM 708 C CA . GLU B 1 12 ? 15.406 -0.332 -5.484 1 95.38 12 GLU B CA 1
ATOM 709 C C . GLU B 1 12 ? 14.414 -0.818 -6.535 1 95.38 12 GLU B C 1
ATOM 711 O O . GLU B 1 12 ? 13.93 -0.031 -7.352 1 95.38 12 GLU B O 1
ATOM 716 N N . ALA B 1 13 ? 14.148 -2.072 -6.453 1 95.81 13 ALA B N 1
ATOM 717 C CA . ALA B 1 13 ? 13.203 -2.648 -7.406 1 95.81 13 ALA B CA 1
ATOM 718 C C . ALA B 1 13 ? 11.812 -2.053 -7.219 1 95.81 13 ALA B C 1
ATOM 720 O O . ALA B 1 13 ? 11.109 -1.773 -8.195 1 95.81 13 ALA B O 1
ATOM 721 N N . LEU B 1 14 ? 11.445 -1.757 -6.031 1 97.12 14 LEU B N 1
ATOM 722 C CA . LEU B 1 14 ? 10.109 -1.278 -5.699 1 97.12 14 LEU B CA 1
ATOM 723 C C . LEU B 1 14 ? 9.945 0.19 -6.078 1 97.12 14 LEU B C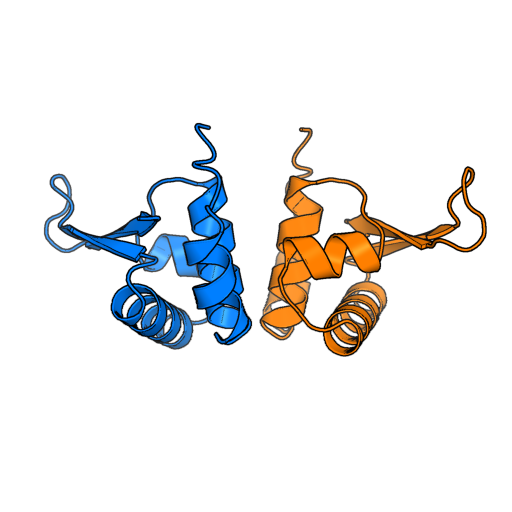 1
ATOM 725 O O . LEU B 1 14 ? 8.836 0.638 -6.383 1 97.12 14 LEU B O 1
ATOM 729 N N . GLU B 1 15 ? 11.039 0.864 -6.039 1 96.38 15 GLU B N 1
ATOM 730 C CA . GLU B 1 15 ? 10.992 2.305 -6.266 1 96.38 15 GLU B CA 1
ATOM 731 C C . GLU B 1 15 ? 10.367 2.629 -7.621 1 96.38 15 GLU B C 1
ATOM 733 O O . GLU B 1 15 ? 9.625 3.604 -7.754 1 96.38 15 GLU B O 1
ATOM 738 N N . ASP B 1 16 ? 10.602 1.711 -8.594 1 94.94 16 ASP B N 1
ATOM 739 C CA . ASP B 1 16 ? 10.172 2.002 -9.961 1 94.94 16 ASP B CA 1
ATOM 740 C C . ASP B 1 16 ? 8.836 1.331 -10.266 1 94.94 16 ASP B C 1
ATOM 742 O O . ASP B 1 16 ? 8.367 1.368 -11.406 1 94.94 16 ASP B O 1
ATOM 746 N N . LEU B 1 17 ? 8.219 0.801 -9.312 1 98 17 LEU B N 1
ATOM 747 C CA . LEU B 1 17 ? 6.953 0.105 -9.523 1 98 17 LEU B CA 1
ATOM 748 C C . LEU B 1 17 ? 5.773 0.982 -9.109 1 98 17 LEU B C 1
ATOM 750 O O . LEU B 1 17 ? 5.938 1.925 -8.336 1 98 17 LEU B O 1
ATOM 754 N N . PRO B 1 18 ? 4.578 0.711 -9.648 1 98.31 18 PRO B N 1
ATOM 755 C CA . PRO B 1 18 ? 3.398 1.515 -9.32 1 98.31 18 PRO B CA 1
ATOM 756 C C . PRO B 1 18 ? 2.971 1.366 -7.859 1 98.31 18 PRO B C 1
ATOM 758 O O . PRO B 1 18 ? 3.305 0.369 -7.215 1 98.31 18 PRO B O 1
ATOM 761 N N . PRO B 1 19 ? 2.195 2.307 -7.391 1 98.75 19 PRO B N 1
ATOM 762 C CA . PRO B 1 19 ? 1.74 2.254 -6 1 98.75 19 PRO B CA 1
ATOM 763 C C . PRO B 1 19 ? 0.993 0.964 -5.672 1 98.75 19 PRO B C 1
ATOM 765 O O . PRO B 1 19 ? 1.074 0.469 -4.547 1 98.75 19 PRO B O 1
ATOM 768 N N . SER B 1 20 ? 0.28 0.482 -6.676 1 98.69 20 SER B N 1
ATOM 769 C CA . SER B 1 20 ? -0.449 -0.762 -6.445 1 98.69 20 SER B CA 1
ATOM 770 C C . SER B 1 20 ? 0.502 -1.911 -6.133 1 98.69 20 SER B C 1
ATOM 772 O O . SER B 1 20 ? 0.244 -2.709 -5.227 1 98.69 20 SER B O 1
ATOM 774 N N . ALA B 1 21 ? 1.575 -2.014 -6.836 1 98.81 21 ALA B N 1
ATOM 775 C CA . ALA B 1 21 ? 2.561 -3.066 -6.602 1 98.81 21 ALA B CA 1
ATOM 776 C C . ALA B 1 21 ? 3.266 -2.869 -5.262 1 98.81 21 ALA B C 1
ATOM 778 O O . ALA B 1 21 ? 3.523 -3.834 -4.539 1 98.81 21 ALA B O 1
ATOM 779 N N . LYS B 1 22 ? 3.574 -1.643 -4.957 1 98.69 22 LYS B N 1
ATOM 780 C CA . LYS B 1 22 ? 4.172 -1.331 -3.664 1 98.69 22 LYS B CA 1
ATOM 781 C C . LYS B 1 22 ? 3.242 -1.722 -2.52 1 98.69 22 LYS B C 1
ATOM 783 O O . LYS B 1 22 ? 3.693 -2.225 -1.488 1 98.69 22 LYS B O 1
ATOM 788 N N . LEU B 1 23 ? 1.963 -1.495 -2.701 1 98.62 23 LEU B N 1
ATOM 789 C CA . LEU B 1 23 ? 0.984 -1.863 -1.684 1 98.62 23 LEU B CA 1
ATOM 790 C C . LEU B 1 23 ? 0.937 -3.377 -1.496 1 98.62 23 LEU B C 1
ATOM 792 O O . LEU B 1 23 ? 0.947 -3.867 -0.365 1 98.62 23 LEU B O 1
ATOM 796 N N . VAL B 1 24 ? 0.963 -4.102 -2.557 1 98.62 24 VAL B N 1
ATOM 797 C CA . VAL B 1 24 ? 0.951 -5.559 -2.479 1 98.62 24 VAL B CA 1
ATOM 798 C C . VAL B 1 24 ? 2.209 -6.047 -1.769 1 98.62 24 VAL B C 1
ATOM 800 O O . VAL B 1 24 ? 2.137 -6.902 -0.881 1 98.62 24 VAL B O 1
ATOM 803 N N . ALA B 1 25 ? 3.311 -5.488 -2.145 1 98 25 ALA B N 1
ATOM 804 C CA . ALA B 1 25 ? 4.566 -5.875 -1.506 1 98 25 ALA B CA 1
ATOM 805 C C . ALA B 1 25 ? 4.527 -5.586 -0.007 1 98 25 ALA B C 1
ATOM 807 O O . ALA B 1 25 ? 4.984 -6.402 0.798 1 98 25 ALA B O 1
ATOM 808 N N . LYS B 1 26 ? 4.004 -4.461 0.352 1 96.56 26 LYS B N 1
ATOM 809 C CA . LYS B 1 26 ? 3.932 -4.078 1.759 1 96.56 26 LYS B CA 1
ATOM 810 C C . LYS B 1 26 ? 3.049 -5.043 2.547 1 96.56 26 LYS B C 1
ATOM 812 O O . LYS B 1 26 ? 3.381 -5.418 3.672 1 96.56 26 LYS B O 1
ATOM 817 N N . VAL B 1 27 ? 1.938 -5.41 2.02 1 96.81 27 VAL B N 1
ATOM 818 C CA . VAL B 1 27 ? 1.021 -6.336 2.674 1 96.81 27 VAL B CA 1
ATOM 819 C C . VAL B 1 27 ? 1.705 -7.688 2.871 1 96.81 27 VAL B C 1
ATOM 821 O O . VAL B 1 27 ? 1.547 -8.32 3.916 1 96.81 27 VAL B O 1
ATOM 824 N N . LEU B 1 28 ? 2.447 -8.078 1.861 1 96.56 28 LEU B N 1
ATOM 825 C CA . LEU B 1 28 ? 3.152 -9.352 1.971 1 96.56 28 LEU B CA 1
ATOM 826 C C . LEU B 1 28 ? 4.277 -9.266 2.994 1 96.56 28 LEU B C 1
ATOM 828 O O . LEU B 1 28 ? 4.625 -10.266 3.631 1 96.56 28 LEU B O 1
ATOM 832 N N . GLU B 1 29 ? 4.828 -8.062 3.049 1 93.06 29 GLU B N 1
ATOM 833 C CA . GLU B 1 29 ? 5.879 -7.844 4.039 1 93.06 29 GLU B CA 1
ATOM 834 C C . GLU B 1 29 ? 5.363 -8.078 5.453 1 93.06 29 GLU B C 1
ATOM 836 O O . GLU B 1 29 ? 6.074 -8.625 6.301 1 93.06 29 GLU B O 1
ATOM 841 N N . TYR B 1 30 ? 4.07 -7.793 5.664 1 89.75 30 TYR B N 1
ATOM 842 C CA . TYR B 1 30 ? 3.514 -7.855 7.012 1 89.75 30 TYR B CA 1
ATOM 843 C C . TYR B 1 30 ? 2.842 -9.195 7.262 1 89.75 30 TYR B C 1
ATOM 845 O O . TYR B 1 30 ? 2.648 -9.594 8.414 1 89.75 30 TYR B O 1
ATOM 853 N N . ASN B 1 31 ? 2.34 -9.953 6.27 1 85.88 31 ASN B N 1
ATOM 854 C CA . ASN B 1 31 ? 1.536 -11.156 6.445 1 85.88 31 ASN B CA 1
ATOM 855 C C . ASN B 1 31 ? 2.291 -12.406 6 1 85.88 31 ASN B C 1
ATOM 857 O O . ASN B 1 31 ? 1.796 -13.523 6.156 1 85.88 31 ASN B O 1
ATOM 861 N N . ASP B 1 32 ? 3.502 -12.445 5.453 1 86.81 32 ASP B N 1
ATOM 862 C CA . ASP B 1 32 ? 4.414 -13.516 5.051 1 86.81 32 ASP B CA 1
ATOM 863 C C . ASP B 1 32 ? 3.951 -14.18 3.76 1 86.81 32 ASP B C 1
ATOM 865 O O . ASP B 1 32 ? 4.652 -14.141 2.748 1 86.81 32 ASP B O 1
ATOM 869 N N . THR B 1 33 ? 2.637 -14.914 3.9 1 95.25 33 THR B N 1
ATOM 870 C CA . THR B 1 33 ? 2.146 -15.648 2.74 1 95.25 33 THR B CA 1
ATOM 871 C C . THR B 1 33 ? 0.647 -15.438 2.557 1 95.25 33 THR B C 1
ATOM 873 O O . THR B 1 33 ? -0.123 -15.547 3.512 1 95.25 33 THR B O 1
ATOM 876 N N . LEU B 1 34 ? 0.256 -15.062 1.33 1 97.06 34 LEU B N 1
ATOM 877 C CA . LEU B 1 34 ? -1.158 -14.828 1.061 1 97.06 34 LEU B CA 1
ATOM 878 C C . LEU B 1 34 ? -1.533 -15.312 -0.336 1 97.06 34 LEU B C 1
ATOM 880 O O . LEU B 1 34 ? -0.693 -15.328 -1.238 1 97.06 34 LEU B O 1
ATOM 884 N N . SER B 1 35 ? -2.834 -15.656 -0.495 1 97.25 35 SER B N 1
ATOM 885 C CA . SER B 1 35 ? -3.393 -15.938 -1.812 1 97.25 35 SER B CA 1
ATOM 886 C C . SER B 1 35 ? -3.771 -14.656 -2.539 1 97.25 35 SER B C 1
ATOM 888 O O . SER B 1 35 ? -3.764 -13.57 -1.945 1 97.25 35 SER B O 1
ATOM 890 N N . GLN B 1 36 ? -4.051 -14.852 -3.859 1 97.38 36 GLN B N 1
ATOM 891 C CA . GLN B 1 36 ? -4.484 -13.688 -4.633 1 97.38 36 GLN B CA 1
ATOM 892 C C . GLN B 1 36 ? -5.742 -13.07 -4.035 1 97.38 36 GLN B C 1
ATOM 894 O O . GLN B 1 36 ? -5.867 -11.844 -3.963 1 97.38 36 GLN B O 1
ATOM 899 N N . SER B 1 37 ? -6.668 -13.898 -3.574 1 97.06 37 SER B N 1
ATOM 900 C CA . SER B 1 37 ? -7.914 -13.398 -3.006 1 97.06 37 SER B CA 1
ATOM 901 C C . SER B 1 37 ? -7.672 -12.68 -1.682 1 97.06 37 SER B C 1
ATOM 903 O O . SER B 1 37 ? -8.289 -11.648 -1.405 1 97.06 37 SER B O 1
ATOM 905 N N . GLU B 1 38 ? -6.84 -13.234 -0.88 1 97.06 38 GLU B N 1
ATOM 906 C CA . GLU B 1 38 ? -6.48 -12.602 0.383 1 97.06 38 GLU B CA 1
ATOM 907 C C . GLU B 1 38 ? -5.781 -11.266 0.147 1 97.06 38 GLU B C 1
ATOM 909 O O . GLU B 1 38 ? -6 -10.305 0.887 1 97.06 38 GLU B O 1
ATOM 914 N N . LEU B 1 39 ? -4.965 -11.25 -0.855 1 98.31 39 LEU B N 1
ATOM 915 C CA . LEU B 1 39 ? -4.293 -10.008 -1.209 1 98.31 39 LEU B CA 1
ATOM 916 C C . LEU B 1 39 ? -5.301 -8.945 -1.641 1 98.31 39 LEU B C 1
ATOM 918 O O . LEU B 1 39 ? -5.176 -7.777 -1.276 1 98.31 39 LEU B O 1
ATOM 922 N N . ALA B 1 40 ? -6.258 -9.352 -2.408 1 98.44 40 ALA B N 1
ATOM 923 C CA . ALA B 1 40 ? -7.301 -8.414 -2.824 1 98.44 40 ALA B CA 1
ATOM 924 C C . ALA B 1 40 ? -8.039 -7.844 -1.616 1 98.44 40 ALA B C 1
ATOM 926 O O . ALA B 1 40 ? -8.273 -6.637 -1.537 1 98.44 40 ALA B O 1
ATOM 927 N N . GLU B 1 41 ? -8.344 -8.641 -0.642 1 96.81 41 GLU B N 1
ATOM 928 C CA . GLU B 1 41 ? -9.055 -8.234 0.567 1 96.81 41 GLU B CA 1
ATOM 929 C C . GLU B 1 41 ? -8.211 -7.285 1.414 1 96.81 41 GLU B C 1
ATOM 931 O O . GLU B 1 41 ? -8.711 -6.262 1.891 1 96.81 41 GLU B O 1
ATOM 936 N N . GLU B 1 42 ? -6.961 -7.613 1.536 1 96 42 GLU B N 1
ATOM 937 C CA . GLU B 1 42 ? -6.086 -6.852 2.418 1 96 42 GLU B CA 1
ATOM 938 C C . GLU B 1 42 ? -5.703 -5.512 1.793 1 96 42 GLU B C 1
ATOM 940 O O . GLU B 1 42 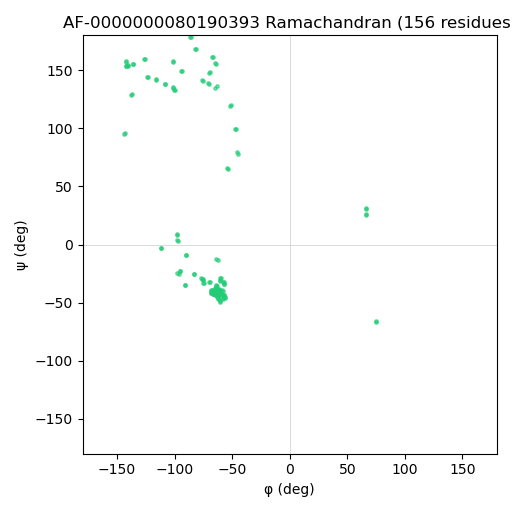? -5.496 -4.523 2.502 1 96 42 GLU B O 1
ATOM 945 N N . THR B 1 43 ? -5.633 -5.438 0.468 1 97.94 43 THR B N 1
ATOM 946 C CA . THR B 1 43 ? -5.184 -4.227 -0.21 1 97.94 43 THR B CA 1
ATOM 947 C C . THR B 1 43 ? -6.375 -3.365 -0.624 1 97.94 43 THR B C 1
ATOM 949 O O . THR B 1 43 ? -6.211 -2.189 -0.954 1 97.94 43 THR B O 1
ATOM 952 N N . LEU B 1 44 ? -7.523 -3.98 -0.757 1 98.25 44 LEU B N 1
ATOM 953 C CA . LEU B 1 44 ? -8.727 -3.342 -1.274 1 98.25 44 LEU B CA 1
ATOM 954 C C . LEU B 1 44 ? -8.555 -2.967 -2.742 1 98.25 44 LEU B C 1
ATOM 956 O O . LEU B 1 44 ? -9.102 -1.96 -3.197 1 98.25 44 LEU B O 1
ATOM 960 N N . LEU B 1 45 ? -7.672 -3.695 -3.434 1 98.56 45 LEU B N 1
ATOM 961 C CA . LEU B 1 45 ? -7.508 -3.566 -4.879 1 98.56 45 LEU B CA 1
ATOM 962 C C . LEU B 1 45 ? -8.367 -4.59 -5.617 1 98.56 45 LEU B C 1
ATOM 964 O O . LEU B 1 45 ? -8.57 -5.703 -5.129 1 98.56 45 LEU B O 1
ATOM 968 N N . PRO B 1 46 ? -8.797 -4.156 -6.832 1 98.25 46 PRO B N 1
ATOM 969 C CA . PRO B 1 46 ? -9.492 -5.164 -7.641 1 98.25 46 PRO B CA 1
ATOM 970 C C . PRO B 1 46 ? -8.586 -6.332 -8.031 1 98.25 46 PRO B C 1
ATOM 972 O O . PRO B 1 46 ? -7.379 -6.152 -8.195 1 98.25 46 PRO B O 1
ATOM 975 N N . ASP B 1 47 ? -9.188 -7.453 -8.289 1 98.06 47 ASP B N 1
ATOM 976 C CA . ASP B 1 47 ? -8.453 -8.68 -8.594 1 98.06 47 ASP B CA 1
ATOM 977 C C . ASP B 1 47 ? -7.508 -8.477 -9.773 1 98.06 47 ASP B C 1
ATOM 979 O O . ASP B 1 47 ? -6.371 -8.953 -9.758 1 98.06 47 ASP B O 1
ATOM 983 N N . ARG B 1 48 ? -8.008 -7.883 -10.703 1 98.31 48 ARG B N 1
ATOM 984 C CA . ARG B 1 48 ? -7.191 -7.676 -11.891 1 98.31 48 ARG B CA 1
ATOM 985 C C . ARG B 1 48 ? -5.953 -6.848 -11.57 1 98.31 48 ARG B C 1
ATOM 987 O O . ARG B 1 48 ? -4.879 -7.086 -12.133 1 98.31 48 ARG B O 1
ATOM 994 N N . THR B 1 49 ? -6.086 -5.859 -10.719 1 98.38 49 THR B N 1
ATOM 995 C CA . THR B 1 49 ? -4.969 -5.012 -10.32 1 98.38 49 THR B CA 1
ATOM 996 C C . THR B 1 49 ? -3.963 -5.801 -9.492 1 98.38 49 THR B C 1
ATOM 998 O O . THR B 1 49 ? -2.752 -5.621 -9.633 1 98.38 49 THR B O 1
ATOM 1001 N N . VAL B 1 50 ? -4.504 -6.641 -8.656 1 98.75 50 VAL B N 1
ATOM 1002 C CA . VAL B 1 50 ? -3.637 -7.496 -7.859 1 98.75 50 VAL B CA 1
ATOM 1003 C C . VAL B 1 50 ? -2.826 -8.406 -8.773 1 98.75 50 VAL B C 1
ATOM 1005 O O . VAL B 1 50 ? -1.612 -8.555 -8.609 1 98.75 50 VAL B O 1
ATOM 1008 N N . ARG B 1 51 ? -3.463 -8.977 -9.672 1 98.44 51 ARG B N 1
ATOM 1009 C CA . ARG B 1 51 ? -2.768 -9.852 -10.609 1 98.44 51 ARG B CA 1
ATOM 1010 C C . ARG B 1 51 ? -1.664 -9.102 -11.352 1 98.44 51 ARG B C 1
ATOM 1012 O O . ARG B 1 51 ? -0.552 -9.609 -11.492 1 98.44 51 ARG B O 1
ATOM 1019 N N . TYR B 1 52 ? -2.02 -7.973 -11.758 1 98.62 52 TYR B N 1
ATOM 1020 C CA . TYR B 1 52 ? -1.038 -7.133 -12.43 1 98.62 52 TYR B CA 1
ATOM 1021 C C . TYR B 1 52 ? 0.135 -6.816 -11.508 1 98.62 52 TYR B C 1
ATOM 1023 O O . TYR B 1 52 ? 1.296 -6.922 -11.914 1 98.62 52 TYR B O 1
ATOM 1031 N N . ALA B 1 53 ? -0.128 -6.406 -10.367 1 98.75 53 ALA B N 1
ATOM 1032 C CA . ALA B 1 53 ? 0.899 -6.086 -9.383 1 98.75 53 ALA B CA 1
ATOM 1033 C C . ALA B 1 53 ? 1.808 -7.285 -9.125 1 98.75 53 ALA B C 1
ATOM 1035 O O . ALA B 1 53 ? 3.033 -7.145 -9.078 1 98.75 53 ALA B O 1
ATOM 1036 N N . LEU B 1 54 ? 1.227 -8.453 -8.992 1 98.69 54 LEU B N 1
ATOM 1037 C CA . LEU B 1 54 ? 1.99 -9.664 -8.734 1 98.69 54 LEU B CA 1
ATOM 1038 C C . LEU B 1 54 ? 2.896 -10.008 -9.914 1 98.69 54 LEU B C 1
ATOM 1040 O O . LEU B 1 54 ? 4.043 -10.414 -9.727 1 98.69 54 LEU B O 1
ATOM 1044 N N . THR B 1 55 ? 2.379 -9.875 -11.062 1 98.56 55 THR B N 1
ATOM 1045 C CA . THR B 1 55 ? 3.186 -10.125 -12.258 1 98.56 55 THR B CA 1
ATOM 1046 C C . THR B 1 55 ? 4.41 -9.211 -12.281 1 98.56 55 THR B C 1
ATOM 1048 O O . THR B 1 55 ? 5.531 -9.68 -12.5 1 98.56 55 THR B O 1
ATOM 1051 N N . ARG B 1 56 ? 4.215 -7.961 -12.016 1 98.5 56 ARG B N 1
ATOM 1052 C CA . ARG B 1 56 ? 5.316 -7.004 -12.016 1 98.5 56 ARG B CA 1
ATOM 1053 C C . ARG B 1 56 ? 6.324 -7.336 -10.922 1 98.5 56 ARG B C 1
ATOM 1055 O O . ARG B 1 56 ? 7.535 -7.242 -11.141 1 98.5 56 ARG B O 1
ATOM 1062 N N . LEU B 1 57 ? 5.863 -7.668 -9.789 1 98.38 57 LEU B N 1
ATOM 1063 C CA . LEU B 1 57 ? 6.727 -8 -8.664 1 98.38 57 LEU B CA 1
ATOM 1064 C C . LEU B 1 57 ? 7.531 -9.266 -8.953 1 98.38 57 LEU B C 1
ATOM 1066 O O . LEU B 1 57 ? 8.703 -9.359 -8.586 1 98.38 57 LEU B O 1
ATOM 1070 N N . GLU B 1 58 ? 6.93 -10.25 -9.555 1 98 58 GLU B N 1
ATOM 1071 C CA . GLU B 1 58 ? 7.621 -11.484 -9.922 1 98 58 GLU B CA 1
ATOM 1072 C C . GLU B 1 58 ? 8.711 -11.219 -10.961 1 98 58 GLU B C 1
ATOM 1074 O O . GLU B 1 58 ? 9.805 -11.781 -10.875 1 98 58 GLU B O 1
ATOM 1079 N N . GLU B 1 59 ? 8.359 -10.391 -11.914 1 97.81 59 GLU B N 1
ATOM 1080 C CA . GLU B 1 59 ? 9.32 -10.039 -12.961 1 97.81 59 GLU B CA 1
ATOM 1081 C C . GLU B 1 59 ? 10.562 -9.391 -12.375 1 97.81 59 GLU B C 1
ATOM 1083 O O . GLU B 1 59 ? 11.656 -9.523 -12.93 1 97.81 59 GLU B O 1
ATOM 1088 N N . GLN B 1 60 ? 10.375 -8.734 -11.25 1 96.88 60 GLN B N 1
ATOM 1089 C CA . GLN B 1 60 ? 11.484 -8.047 -10.609 1 96.88 60 GLN B CA 1
ATOM 1090 C C . GLN B 1 60 ? 12.094 -8.898 -9.5 1 96.88 60 GLN B C 1
ATOM 1092 O O . GLN B 1 60 ? 12.898 -8.406 -8.703 1 96.88 60 GLN B O 1
ATOM 1097 N N . ASP B 1 61 ? 11.633 -10.078 -9.297 1 96.19 61 ASP B N 1
ATOM 1098 C CA . ASP B 1 61 ? 12.133 -11.055 -8.336 1 96.19 61 ASP B CA 1
ATOM 1099 C C . ASP B 1 61 ? 11.906 -10.586 -6.898 1 96.19 61 ASP B C 1
ATOM 1101 O O . ASP B 1 61 ? 12.742 -10.805 -6.023 1 96.19 61 ASP B O 1
ATOM 1105 N N . VAL B 1 62 ? 10.883 -9.859 -6.699 1 96.62 62 VAL B N 1
ATOM 1106 C CA . VAL B 1 62 ? 10.516 -9.375 -5.371 1 96.62 62 VAL B CA 1
ATOM 1107 C C . VAL B 1 62 ? 9.57 -10.367 -4.699 1 96.62 62 VAL B C 1
ATOM 1109 O O . VAL B 1 62 ? 9.609 -10.539 -3.479 1 96.62 62 VAL B O 1
ATOM 1112 N N . VAL B 1 63 ? 8.734 -10.961 -5.535 1 97.5 63 VAL B N 1
ATOM 1113 C CA . VAL B 1 63 ? 7.738 -11.914 -5.066 1 97.5 63 VAL B CA 1
ATOM 1114 C C . VAL B 1 63 ? 7.914 -13.25 -5.789 1 97.5 63 VAL B C 1
ATOM 1116 O O . VAL B 1 63 ? 8.32 -13.281 -6.953 1 97.5 63 VAL B O 1
ATOM 1119 N N . GLU B 1 64 ? 7.668 -14.258 -5.039 1 97.5 64 GLU B N 1
ATOM 1120 C CA . GLU B 1 64 ? 7.586 -15.594 -5.605 1 97.5 64 GLU B CA 1
ATOM 1121 C C . GLU B 1 64 ? 6.27 -16.266 -5.234 1 97.5 64 GLU B C 1
ATOM 1123 O O . GLU B 1 64 ? 5.574 -15.828 -4.312 1 97.5 64 GLU B O 1
ATOM 1128 N N . SER B 1 65 ? 5.922 -17.281 -6.02 1 97.12 65 SER B N 1
ATOM 1129 C CA . SER B 1 65 ? 4.676 -17.984 -5.73 1 97.12 65 SER B CA 1
ATOM 1130 C C . SER B 1 65 ? 4.855 -19.5 -5.836 1 97.12 65 SER B C 1
ATOM 1132 O O . SER B 1 65 ? 5.809 -19.969 -6.461 1 97.12 65 SER B O 1
ATOM 1134 N N . ARG B 1 66 ? 4.02 -20.141 -5.148 1 95.56 66 ARG B N 1
ATOM 1135 C CA . ARG B 1 66 ? 3.922 -21.594 -5.191 1 95.56 66 ARG B CA 1
ATOM 1136 C C . ARG B 1 66 ? 2.469 -22.047 -5.102 1 95.56 66 ARG B C 1
ATOM 1138 O O . ARG B 1 66 ? 1.617 -21.328 -4.59 1 95.56 66 ARG B O 1
ATOM 1145 N N . PHE B 1 67 ? 2.281 -23.234 -5.582 1 94.94 67 PHE B N 1
ATOM 1146 C CA . PHE B 1 67 ? 0.948 -23.797 -5.418 1 94.94 67 PHE B CA 1
ATOM 1147 C C . PHE B 1 67 ? 0.733 -24.266 -3.986 1 94.94 67 PHE B C 1
ATOM 1149 O O . PHE B 1 67 ? 1.646 -24.812 -3.363 1 94.94 67 PHE B O 1
ATOM 1156 N N . SER B 1 68 ? -0.517 -24.016 -3.539 1 93.06 68 SER B N 1
ATOM 1157 C CA . SER B 1 68 ? -0.86 -24.469 -2.193 1 93.06 68 SER B CA 1
ATOM 1158 C C . SER B 1 68 ? -0.957 -25.984 -2.127 1 93.06 68 SER B C 1
ATOM 1160 O O . SER B 1 68 ? -1.527 -26.625 -3.02 1 93.06 68 SER B O 1
ATOM 1162 N N . PHE B 1 69 ? -0.427 -26.484 -1.057 1 90.56 69 PHE B N 1
ATOM 1163 C CA . PHE B 1 69 ? -0.504 -27.922 -0.855 1 90.56 69 PHE B CA 1
ATOM 1164 C C . PHE B 1 69 ? -1.912 -28.344 -0.445 1 90.56 69 PHE B C 1
ATOM 1166 O O . PHE B 1 69 ? -2.369 -29.438 -0.794 1 90.56 69 PHE B O 1
ATOM 1173 N N . SER B 1 70 ? -2.609 -27.469 0.3 1 92.25 70 SER B N 1
ATOM 1174 C CA . SER B 1 70 ? -3.938 -27.781 0.822 1 92.25 70 SER B CA 1
ATOM 1175 C C . SER B 1 70 ? -5.016 -27.516 -0.223 1 92.25 70 SER B C 1
ATOM 1177 O O . SER B 1 70 ? -6.109 -28.078 -0.15 1 92.25 70 SER B O 1
ATOM 1179 N N . ASP B 1 71 ? -4.785 -26.672 -1.119 1 91.38 71 ASP B N 1
ATOM 1180 C CA . ASP B 1 71 ? -5.703 -26.328 -2.197 1 91.38 71 ASP B CA 1
ATOM 1181 C C . ASP B 1 71 ? -4.949 -26.062 -3.498 1 91.38 71 ASP B C 1
ATOM 1183 O O . ASP B 1 71 ? -4.512 -24.938 -3.754 1 91.38 71 ASP B O 1
ATOM 1187 N N . ALA B 1 72 ? -4.863 -27.031 -4.297 1 89 72 ALA B N 1
ATOM 1188 C CA . ALA B 1 72 ? -4.012 -27.062 -5.48 1 89 72 ALA B CA 1
ATOM 1189 C C . ALA B 1 72 ? -4.441 -26 -6.488 1 89 72 ALA B C 1
ATOM 1191 O O . ALA B 1 72 ? -3.701 -25.688 -7.426 1 89 72 ALA B O 1
ATOM 1192 N N . ARG B 1 73 ? -5.562 -25.453 -6.281 1 90.38 73 ARG B N 1
ATOM 1193 C CA . ARG B 1 73 ? -6.047 -24.438 -7.207 1 90.38 73 ARG B CA 1
ATOM 1194 C C . ARG B 1 73 ? -5.598 -23.047 -6.773 1 90.38 73 ARG B C 1
ATOM 1196 O O . ARG B 1 73 ? -5.727 -22.078 -7.531 1 90.38 73 ARG B O 1
ATOM 1203 N N . LYS B 1 74 ? -5.051 -23 -5.605 1 93.56 74 LYS B N 1
ATOM 1204 C CA . LYS B 1 74 ? -4.648 -21.719 -5.062 1 93.56 74 LYS B CA 1
ATOM 1205 C C . LYS B 1 74 ? -3.143 -21.5 -5.199 1 93.56 74 LYS B C 1
ATOM 1207 O O . LYS B 1 74 ? -2.359 -22.438 -4.98 1 93.56 74 LYS B O 1
ATOM 1212 N N . ARG B 1 75 ? -2.846 -20.391 -5.602 1 96 75 ARG B N 1
ATOM 1213 C CA . ARG B 1 75 ? -1.45 -19.953 -5.598 1 96 75 ARG B CA 1
ATOM 1214 C C . ARG B 1 75 ? -1.156 -19.062 -4.398 1 96 75 ARG B C 1
ATOM 1216 O O . ARG B 1 75 ? -1.948 -18.172 -4.074 1 96 75 ARG B O 1
ATOM 1223 N N . LEU B 1 76 ? -0.039 -19.359 -3.717 1 97.69 76 LEU B N 1
ATOM 1224 C CA . LEU B 1 76 ? 0.385 -18.578 -2.561 1 97.69 76 LEU B CA 1
ATOM 1225 C C . LEU B 1 76 ? 1.611 -17.734 -2.895 1 97.69 76 LEU B C 1
ATOM 1227 O O . LEU B 1 76 ? 2.527 -18.219 -3.57 1 97.69 76 LEU B O 1
ATOM 1231 N N . TYR B 1 77 ? 1.581 -16.516 -2.408 1 97.88 77 TYR B N 1
ATOM 1232 C CA . TYR B 1 77 ? 2.637 -15.562 -2.729 1 97.88 77 TYR B CA 1
ATOM 1233 C C . TYR B 1 77 ? 3.412 -15.164 -1.478 1 97.88 77 TYR B C 1
ATOM 1235 O O . TYR B 1 77 ? 2.828 -14.992 -0.405 1 97.88 77 TYR B O 1
ATOM 1243 N N . THR B 1 78 ? 4.734 -14.992 -1.612 1 96.88 78 THR B N 1
ATOM 1244 C CA . THR B 1 78 ? 5.633 -14.539 -0.555 1 96.88 78 THR B CA 1
ATOM 1245 C C . THR B 1 78 ? 6.684 -13.586 -1.111 1 96.88 78 THR B C 1
ATOM 1247 O O . THR B 1 78 ? 7.008 -13.633 -2.301 1 96.88 78 THR B O 1
ATOM 1250 N N . LEU B 1 79 ? 7.168 -12.75 -0.223 1 94.5 79 LEU B N 1
ATOM 1251 C CA . LEU B 1 79 ? 8.328 -11.961 -0.637 1 94.5 79 LEU B CA 1
ATOM 1252 C C . LEU B 1 79 ? 9.562 -12.844 -0.777 1 94.5 79 LEU B C 1
ATOM 1254 O O . LEU B 1 79 ? 9.711 -13.836 -0.059 1 94.5 79 LEU B O 1
ATOM 1258 N N . THR B 1 80 ? 10.344 -12.414 -1.678 1 89.12 80 THR B N 1
ATOM 1259 C CA . THR B 1 80 ? 11.578 -13.156 -1.9 1 89.12 80 THR B CA 1
ATOM 1260 C C . THR B 1 80 ? 12.641 -12.766 -0.875 1 89.12 80 THR B C 1
ATOM 1262 O O . THR B 1 80 ? 12.664 -11.625 -0.405 1 89.12 80 THR B O 1
#